Protein AF-A0A351ZXL2-F1 (afdb_monomer_lite)

Sequence (162 aa):
AICIKMLSDRRELAQPQGRAALGILIFQDIAVVPLMVIATLLGSQENVQSGEIALRLGLLIVVTVALVVVLRLFLPRLIPHLVRSSTPEVLILAALGLCFGAAWVTSVAGISMALGAFIAGMAIAGSDDGHDIGKAIAPLRDAFTSMFFLSIGLLVHITWST

Structure (mmCIF, N/CA/C/O backbone):
data_AF-A0A351ZXL2-F1
#
_entry.id   AF-A0A351ZXL2-F1
#
loop_
_atom_site.group_PDB
_atom_site.id
_atom_site.type_symbol
_atom_site.label_atom_id
_atom_site.label_alt_id
_atom_site.label_comp_id
_atom_site.label_asym_id
_atom_site.label_entity_id
_atom_site.label_seq_id
_atom_site.pdbx_PDB_ins_code
_atom_site.Cartn_x
_atom_site.Cartn_y
_atom_site.Cartn_z
_atom_site.occupancy
_atom_site.B_iso_or_equiv
_atom_site.auth_seq_id
_atom_site.auth_comp_id
_atom_site.auth_asym_id
_atom_site.auth_atom_id
_atom_site.pdbx_PDB_model_num
ATOM 1 N N . ALA A 1 1 ? 5.056 5.183 15.207 1.00 56.31 1 ALA A N 1
ATOM 2 C CA . ALA A 1 1 ? 4.068 4.831 16.258 1.00 56.31 1 ALA A CA 1
ATOM 3 C C . ALA A 1 1 ? 4.583 5.047 17.693 1.00 56.31 1 ALA A C 1
ATOM 5 O O . ALA A 1 1 ? 3.927 5.756 18.448 1.00 56.31 1 ALA A O 1
ATOM 6 N N . ILE A 1 2 ? 5.738 4.489 18.085 1.00 61.84 2 ILE A N 1
ATOM 7 C CA . ILE A 1 2 ? 6.219 4.511 19.487 1.00 61.84 2 ILE A CA 1
ATOM 8 C C . ILE A 1 2 ? 6.596 5.926 19.972 1.00 61.84 2 ILE A C 1
ATOM 10 O O . ILE A 1 2 ? 6.112 6.356 21.014 1.00 61.84 2 ILE A O 1
ATOM 14 N N . CYS A 1 3 ? 7.356 6.700 19.186 1.00 64.25 3 CYS A N 1
ATOM 15 C CA . CYS A 1 3 ? 7.740 8.072 19.559 1.00 64.25 3 CYS A CA 1
ATOM 16 C C . CYS A 1 3 ? 6.537 9.019 19.714 1.00 64.25 3 CYS A C 1
ATOM 18 O O . CYS A 1 3 ? 6.544 9.887 20.579 1.00 64.25 3 CYS A O 1
ATOM 20 N N . ILE A 1 4 ? 5.481 8.828 18.913 1.00 61.62 4 ILE A N 1
ATOM 21 C CA . ILE A 1 4 ? 4.252 9.638 18.983 1.00 61.62 4 ILE A CA 1
ATOM 22 C C . ILE A 1 4 ? 3.482 9.329 20.273 1.00 61.62 4 ILE A C 1
ATOM 24 O O . ILE A 1 4 ? 3.035 10.258 20.939 1.00 61.62 4 ILE A O 1
ATOM 28 N N . LYS A 1 5 ? 3.378 8.047 20.664 1.00 57.78 5 LYS A N 1
ATOM 29 C CA . LYS A 1 5 ? 2.813 7.650 21.967 1.00 57.78 5 LYS A CA 1
ATOM 30 C C . LYS A 1 5 ? 3.614 8.250 23.127 1.00 57.78 5 LYS A C 1
ATOM 32 O O . LYS A 1 5 ? 3.022 8.883 23.988 1.00 57.78 5 LYS A O 1
ATOM 37 N N . MET A 1 6 ? 4.946 8.171 23.089 1.00 64.69 6 MET A N 1
ATOM 38 C CA . MET A 1 6 ? 5.813 8.776 24.112 1.00 64.69 6 MET A CA 1
ATOM 39 C C . MET A 1 6 ? 5.660 10.304 24.229 1.00 64.69 6 MET A C 1
ATOM 41 O O . MET A 1 6 ? 5.592 10.824 25.341 1.00 64.69 6 MET A O 1
ATOM 45 N N . LEU A 1 7 ? 5.584 11.032 23.108 1.00 63.56 7 LEU A N 1
ATOM 46 C CA . LEU A 1 7 ? 5.334 12.482 23.114 1.00 63.56 7 LEU A CA 1
ATOM 47 C C . LEU A 1 7 ? 3.921 12.826 23.611 1.00 63.56 7 LEU A C 1
ATOM 49 O O . LEU A 1 7 ? 3.727 13.855 24.262 1.00 63.56 7 LEU A O 1
ATOM 53 N N . SER A 1 8 ? 2.937 11.976 23.301 1.00 63.47 8 SER A N 1
ATOM 54 C CA . SER A 1 8 ? 1.557 12.105 23.781 1.00 63.47 8 SER A CA 1
ATOM 55 C C . SER A 1 8 ? 1.469 11.930 25.291 1.00 63.47 8 SER A C 1
ATOM 57 O O . SER A 1 8 ? 0.868 12.764 25.966 1.00 63.47 8 SER A O 1
ATOM 59 N N . ASP A 1 9 ? 2.122 10.895 25.822 1.00 66.50 9 ASP A N 1
ATOM 60 C CA . ASP A 1 9 ? 2.152 10.584 27.253 1.00 66.50 9 ASP A CA 1
ATOM 61 C C . ASP A 1 9 ? 2.838 11.697 28.062 1.00 66.50 9 ASP A C 1
ATOM 63 O O . ASP A 1 9 ? 2.481 11.946 29.213 1.00 66.50 9 ASP A O 1
ATOM 67 N N . ARG A 1 10 ? 3.766 12.442 27.441 1.00 68.12 10 ARG A N 1
ATOM 68 C CA . ARG A 1 10 ? 4.418 13.624 28.033 1.00 68.12 10 ARG A CA 1
ATOM 69 C C . ARG A 1 10 ? 3.662 14.946 27.830 1.00 68.12 10 ARG A C 1
ATOM 71 O O . ARG A 1 10 ? 4.123 15.974 28.311 1.00 68.12 10 ARG A O 1
ATOM 78 N N . ARG A 1 11 ? 2.508 14.957 27.140 1.00 63.03 11 ARG A N 1
ATOM 79 C CA . ARG A 1 11 ? 1.777 16.176 26.698 1.00 63.03 11 ARG A CA 1
ATOM 80 C C . ARG A 1 11 ? 2.623 17.152 25.859 1.00 63.03 11 ARG A C 1
ATOM 82 O O . ARG A 1 11 ? 2.261 18.316 25.697 1.00 63.03 11 ARG A O 1
ATOM 89 N N . GLU A 1 12 ? 3.719 16.686 25.271 1.00 65.50 12 GLU A N 1
ATOM 90 C CA . GLU A 1 12 ? 4.655 17.515 24.498 1.00 65.50 12 GLU A CA 1
ATOM 91 C C . GLU A 1 12 ? 4.261 17.644 23.019 1.00 65.50 12 GLU A C 1
ATOM 93 O O . GLU A 1 12 ? 4.862 18.421 22.280 1.00 65.50 12 GLU A O 1
ATOM 98 N N . LEU A 1 13 ? 3.202 16.953 22.579 1.00 60.69 13 LEU A N 1
ATOM 99 C CA . LEU A 1 13 ? 2.692 17.020 21.201 1.00 60.69 13 LEU A CA 1
ATOM 100 C C . LEU A 1 13 ? 2.339 18.440 20.731 1.00 60.69 13 LEU A C 1
ATOM 102 O O . LEU A 1 13 ? 2.437 18.731 19.540 1.00 60.69 13 LEU A O 1
ATOM 106 N N . ALA A 1 14 ? 1.920 19.320 21.645 1.00 60.66 14 ALA A N 1
ATOM 107 C CA . ALA A 1 14 ? 1.565 20.704 21.328 1.00 60.66 14 ALA A CA 1
ATOM 108 C C . ALA A 1 14 ? 2.777 21.655 21.303 1.00 60.66 14 ALA A C 1
ATOM 110 O O . ALA A 1 14 ? 2.654 22.779 20.812 1.00 60.66 14 ALA A O 1
ATOM 111 N N . GLN A 1 15 ? 3.943 21.227 21.805 1.00 74.25 15 GLN A N 1
ATOM 112 C CA . GLN A 1 15 ? 5.151 22.047 21.776 1.00 74.25 15 GLN A CA 1
ATOM 113 C C . GLN A 1 15 ? 5.756 22.103 20.360 1.00 74.25 15 GLN A C 1
ATOM 115 O O . GLN A 1 15 ? 5.609 21.154 19.583 1.00 74.25 15 GLN A O 1
ATOM 120 N N . PRO A 1 16 ? 6.488 23.181 20.011 1.00 69.06 16 PRO A N 1
ATOM 121 C CA . PRO A 1 16 ? 7.111 23.337 18.692 1.00 69.06 16 PRO A CA 1
ATOM 122 C C . PRO A 1 16 ? 7.994 22.144 18.297 1.00 69.06 16 PRO A C 1
ATOM 124 O O . PRO A 1 16 ? 7.973 21.699 17.152 1.00 69.06 16 PRO A O 1
ATOM 127 N N . GLN A 1 17 ? 8.716 21.585 19.272 1.00 70.56 17 GLN A N 1
ATOM 128 C CA . GLN A 1 17 ? 9.610 20.439 19.099 1.00 70.56 17 GLN A CA 1
ATOM 129 C C . GLN A 1 17 ? 8.829 19.145 18.817 1.00 70.56 17 GLN A C 1
ATOM 131 O O . GLN A 1 17 ? 9.207 18.366 17.943 1.00 70.56 17 GLN A O 1
ATOM 136 N N . GLY A 1 18 ? 7.689 18.952 19.491 1.00 64.00 18 GLY A N 1
ATOM 137 C CA . GLY A 1 18 ? 6.819 17.797 19.286 1.00 64.00 18 GLY A CA 1
ATOM 138 C C . GLY A 1 18 ? 6.117 17.803 17.930 1.00 64.00 18 GLY A C 1
ATOM 139 O O . GLY A 1 18 ? 6.021 16.763 17.280 1.00 64.00 18 GLY A O 1
ATOM 140 N N . ARG A 1 19 ? 5.708 18.985 17.449 1.00 67.69 19 ARG A N 1
ATOM 141 C CA . ARG A 1 19 ? 5.147 19.161 16.098 1.00 67.69 19 ARG A CA 1
ATOM 142 C C . ARG A 1 19 ? 6.185 18.917 15.002 1.00 67.69 19 ARG A C 1
ATOM 144 O O . ARG A 1 19 ? 5.860 18.270 14.009 1.00 67.69 19 ARG A O 1
ATOM 151 N N . ALA A 1 20 ? 7.422 19.380 15.193 1.00 73.06 20 ALA A N 1
ATOM 152 C CA . ALA A 1 20 ? 8.521 19.106 14.267 1.00 73.06 20 ALA A CA 1
ATOM 153 C C . ALA A 1 20 ? 8.847 17.603 14.205 1.00 73.06 20 ALA A C 1
ATOM 155 O O . ALA A 1 20 ? 8.932 17.041 13.116 1.00 73.06 20 ALA A O 1
ATOM 156 N N . ALA A 1 21 ? 8.941 16.931 15.357 1.00 73.69 21 ALA A N 1
ATOM 157 C CA . ALA A 1 21 ? 9.172 15.489 15.424 1.00 73.69 21 ALA A CA 1
ATOM 158 C C . ALA A 1 21 ? 8.042 14.685 14.758 1.00 73.69 21 ALA A C 1
ATOM 160 O O . ALA A 1 21 ? 8.318 13.766 13.991 1.00 73.69 21 ALA A O 1
ATOM 161 N N . LEU A 1 22 ? 6.777 15.055 14.990 1.00 70.19 22 LEU A N 1
ATOM 162 C CA . LEU A 1 22 ? 5.623 14.467 14.300 1.00 70.19 22 LEU A CA 1
ATOM 163 C C . LEU A 1 22 ? 5.719 14.627 12.780 1.00 70.19 22 LEU A C 1
ATOM 165 O O . LEU A 1 22 ? 5.522 13.656 12.054 1.00 70.19 22 LEU A O 1
ATOM 169 N N . GLY A 1 23 ? 6.051 15.832 12.308 1.00 67.94 23 GLY A N 1
ATOM 170 C CA . GLY A 1 23 ? 6.235 16.111 10.885 1.00 67.94 23 GLY A CA 1
ATOM 171 C C . GLY A 1 23 ? 7.330 15.247 10.260 1.00 67.94 23 GLY A C 1
ATOM 172 O O . GLY A 1 23 ? 7.109 14.654 9.210 1.00 67.94 23 GLY A O 1
ATOM 173 N N . ILE A 1 24 ? 8.473 15.103 10.939 1.00 78.81 24 ILE A N 1
ATOM 174 C CA . ILE A 1 24 ? 9.588 14.256 10.490 1.00 78.81 24 ILE A CA 1
ATOM 175 C C . ILE A 1 24 ? 9.186 12.776 10.467 1.00 78.81 24 ILE A C 1
ATOM 177 O O . ILE A 1 24 ? 9.450 12.091 9.484 1.00 78.81 24 ILE A O 1
ATOM 181 N N . LEU A 1 25 ? 8.521 12.283 11.516 1.00 76.50 25 LEU A N 1
ATOM 182 C CA . LEU A 1 25 ? 8.095 10.883 11.625 1.00 76.50 25 LEU A CA 1
ATOM 183 C C . LEU A 1 25 ? 7.081 10.502 10.537 1.00 76.50 25 LEU A C 1
ATOM 185 O O . LEU A 1 25 ? 7.181 9.422 9.964 1.00 76.50 25 LEU A O 1
ATOM 189 N N . ILE A 1 26 ? 6.128 11.388 10.235 1.00 74.94 26 ILE A N 1
ATOM 190 C CA . ILE A 1 26 ? 5.159 11.189 9.148 1.00 74.94 26 ILE A CA 1
ATOM 191 C C . ILE A 1 26 ? 5.860 11.272 7.789 1.00 74.94 26 ILE A C 1
ATOM 193 O O . ILE A 1 26 ? 5.624 10.434 6.921 1.00 74.94 26 ILE A O 1
ATOM 197 N N . PHE A 1 27 ? 6.748 12.253 7.606 1.00 73.00 27 PHE A N 1
ATOM 198 C CA . PHE A 1 27 ? 7.514 12.400 6.371 1.00 73.00 27 PHE A CA 1
ATOM 199 C C . PHE A 1 27 ? 8.372 11.166 6.091 1.00 73.00 27 PHE A C 1
ATOM 201 O O . PHE A 1 27 ? 8.412 10.707 4.958 1.00 73.00 27 PHE A O 1
ATOM 208 N N . GLN A 1 28 ? 9.009 10.596 7.114 1.00 77.12 28 GLN A N 1
ATOM 209 C CA . GLN A 1 28 ? 9.823 9.391 6.988 1.00 77.12 28 GLN A CA 1
ATOM 210 C C . GLN A 1 28 ? 8.994 8.178 6.552 1.00 77.12 28 GLN A C 1
ATOM 212 O O . GLN A 1 28 ? 9.419 7.449 5.659 1.00 77.12 28 GLN A O 1
ATOM 217 N N . ASP A 1 29 ? 7.817 7.982 7.149 1.00 76.12 29 ASP A N 1
ATOM 218 C CA . ASP A 1 29 ? 6.923 6.866 6.817 1.00 76.12 29 ASP A CA 1
ATOM 219 C C . ASP A 1 29 ? 6.446 6.953 5.355 1.00 76.12 29 ASP A C 1
ATOM 221 O O . ASP A 1 29 ? 6.456 5.969 4.617 1.00 76.12 29 ASP A O 1
ATOM 225 N N . ILE A 1 30 ? 6.142 8.169 4.888 1.00 69.69 30 ILE A N 1
ATOM 226 C CA . ILE A 1 30 ? 5.777 8.433 3.490 1.00 69.69 30 ILE A CA 1
ATOM 227 C C . ILE A 1 30 ? 6.992 8.305 2.555 1.00 69.69 30 ILE A C 1
ATOM 229 O O . ILE A 1 30 ? 6.862 7.774 1.453 1.00 69.69 30 ILE A O 1
ATOM 233 N N . ALA A 1 31 ? 8.175 8.766 2.972 1.00 74.19 31 ALA A N 1
ATOM 234 C CA . ALA A 1 31 ? 9.395 8.788 2.160 1.00 74.19 31 ALA A CA 1
ATOM 235 C C . ALA A 1 31 ? 10.019 7.400 1.946 1.00 74.19 31 ALA A C 1
ATOM 237 O O . ALA A 1 31 ? 10.723 7.196 0.956 1.00 74.19 31 ALA A O 1
ATOM 238 N N . VAL A 1 32 ? 9.742 6.431 2.823 1.00 77.12 32 VAL A N 1
ATOM 239 C CA . VAL A 1 32 ? 10.200 5.038 2.671 1.00 77.12 32 VAL A CA 1
ATOM 240 C C . VAL A 1 32 ? 9.729 4.425 1.354 1.00 77.12 32 VAL A C 1
ATOM 242 O O . VAL A 1 32 ? 10.474 3.675 0.726 1.00 77.12 32 VAL A O 1
ATOM 245 N N . VAL A 1 33 ? 8.525 4.764 0.897 1.00 63.72 33 VAL A N 1
ATOM 246 C CA . VAL A 1 33 ? 7.966 4.192 -0.330 1.00 63.72 33 VAL A CA 1
ATOM 247 C C . VAL A 1 33 ? 8.724 4.621 -1.594 1.00 63.72 33 VAL A C 1
ATOM 249 O O . VAL A 1 33 ? 9.215 3.736 -2.299 1.00 63.72 33 VAL A O 1
ATOM 252 N N . PRO A 1 34 ? 8.880 5.924 -1.913 1.00 64.06 34 PRO A N 1
ATOM 253 C CA . PRO A 1 34 ? 9.691 6.348 -3.052 1.00 64.06 34 PRO A CA 1
ATOM 254 C C . PRO A 1 34 ? 11.151 5.904 -2.912 1.00 64.06 34 PRO A C 1
ATOM 256 O O . PRO A 1 34 ? 11.765 5.541 -3.914 1.00 64.06 34 PRO A O 1
ATOM 259 N N . LEU A 1 35 ? 11.693 5.846 -1.689 1.00 76.50 35 LEU A N 1
ATOM 260 C CA . LEU A 1 35 ? 13.035 5.314 -1.449 1.00 76.50 35 LEU A CA 1
ATOM 261 C C . LEU A 1 35 ? 13.139 3.829 -1.830 1.00 76.50 35 LEU A C 1
ATOM 263 O O . LEU A 1 35 ? 14.117 3.441 -2.461 1.00 76.50 35 LEU A O 1
ATOM 267 N N . MET A 1 36 ? 12.131 3.009 -1.514 1.00 69.50 36 MET A N 1
ATOM 268 C CA . MET A 1 36 ? 12.071 1.612 -1.954 1.00 69.50 36 MET A CA 1
ATOM 269 C C . MET A 1 36 ? 12.000 1.492 -3.476 1.00 69.50 36 MET A C 1
ATOM 271 O O . MET A 1 36 ? 12.682 0.638 -4.039 1.00 69.50 36 MET A O 1
ATOM 275 N N . VAL A 1 37 ? 11.238 2.356 -4.155 1.00 65.75 37 VAL A N 1
ATOM 276 C CA . VAL A 1 37 ? 11.202 2.377 -5.627 1.00 65.75 37 VAL A CA 1
ATOM 277 C C . VAL A 1 37 ? 12.600 2.653 -6.179 1.00 65.75 37 VAL A C 1
ATOM 279 O O . VAL A 1 37 ? 13.116 1.868 -6.972 1.00 65.75 37 VAL A O 1
ATOM 282 N N . ILE A 1 38 ? 13.258 3.707 -5.696 1.00 69.31 38 ILE A N 1
ATOM 283 C CA . ILE A 1 38 ? 14.617 4.072 -6.115 1.00 69.31 38 ILE A CA 1
ATOM 284 C C . ILE A 1 38 ? 15.609 2.941 -5.809 1.00 69.31 38 ILE A C 1
ATOM 286 O O . ILE A 1 38 ? 16.412 2.588 -6.666 1.00 69.31 38 ILE A O 1
ATOM 290 N N . ALA A 1 39 ? 15.530 2.322 -4.630 1.00 73.00 39 ALA A N 1
ATOM 291 C CA . ALA A 1 39 ? 16.394 1.209 -4.252 1.00 73.00 39 ALA A CA 1
ATOM 292 C C . ALA A 1 39 ? 16.213 -0.006 -5.175 1.00 73.00 39 ALA A C 1
ATOM 294 O O . ALA A 1 39 ? 17.198 -0.622 -5.568 1.00 73.00 39 ALA A O 1
ATOM 295 N N . THR A 1 40 ? 14.979 -0.328 -5.575 1.00 64.50 40 THR A N 1
ATOM 296 C CA . THR A 1 40 ? 14.717 -1.429 -6.519 1.00 64.50 40 THR A CA 1
ATOM 297 C C . THR A 1 40 ? 15.232 -1.127 -7.926 1.00 64.50 40 THR A C 1
ATOM 299 O O . THR A 1 40 ? 15.765 -2.018 -8.580 1.00 64.50 40 THR A O 1
ATOM 302 N N . LEU A 1 41 ? 15.154 0.135 -8.358 1.00 63.72 41 LEU A N 1
ATOM 303 C CA . LEU A 1 41 ? 15.703 0.602 -9.635 1.00 63.72 41 LEU A CA 1
ATOM 304 C C . LEU A 1 41 ? 17.238 0.604 -9.649 1.00 63.72 41 LEU A C 1
ATOM 306 O O . LEU A 1 41 ? 17.852 0.302 -10.666 1.00 63.72 41 LEU A O 1
ATOM 310 N N . LEU A 1 42 ? 17.865 0.954 -8.524 1.00 67.44 42 LEU A N 1
ATOM 311 C CA . LEU A 1 42 ? 19.321 0.937 -8.374 1.00 67.44 42 LEU A CA 1
ATOM 312 C C . LEU A 1 42 ? 19.861 -0.484 -8.185 1.00 67.44 42 LEU A C 1
ATOM 314 O O . LEU A 1 42 ? 20.973 -0.769 -8.615 1.00 67.44 42 LEU A O 1
ATOM 318 N N . GLY A 1 43 ? 19.088 -1.364 -7.545 1.00 65.25 43 GLY A N 1
ATOM 319 C CA . GLY A 1 43 ? 19.454 -2.751 -7.266 1.00 65.25 43 GLY A CA 1
ATOM 320 C C . GLY A 1 43 ? 19.388 -3.678 -8.481 1.00 65.25 43 GLY A C 1
ATOM 321 O O . GLY A 1 43 ? 19.988 -4.748 -8.447 1.00 65.25 43 GLY A O 1
ATOM 322 N N . SER A 1 44 ? 18.737 -3.277 -9.578 1.00 60.19 44 SER A N 1
ATOM 323 C CA . SER A 1 44 ? 18.709 -4.037 -10.837 1.00 60.19 44 SER A CA 1
ATOM 324 C C . SER A 1 44 ? 20.015 -3.918 -11.645 1.00 60.19 44 SER A C 1
ATOM 326 O O . SER A 1 44 ? 19.981 -3.801 -12.870 1.00 60.19 44 SER A O 1
ATOM 328 N N . GLN A 1 45 ? 21.167 -3.930 -10.965 1.00 53.59 45 GLN A N 1
ATOM 329 C CA . GLN A 1 45 ? 22.511 -3.947 -11.553 1.00 53.59 45 GLN A CA 1
ATOM 330 C C . GLN A 1 45 ? 22.899 -5.365 -11.989 1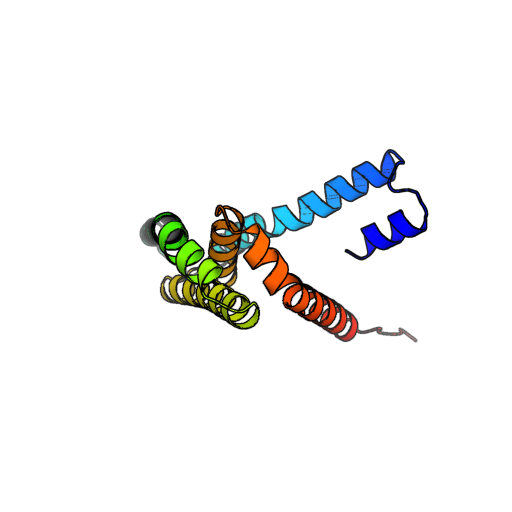.00 53.59 45 GLN A C 1
ATOM 332 O O . GLN A 1 45 ? 23.886 -5.932 -11.525 1.00 53.59 45 GLN A O 1
ATOM 337 N N . GLU A 1 46 ? 22.129 -5.955 -12.898 1.00 55.72 46 GLU A N 1
ATOM 338 C CA . GLU A 1 46 ? 22.727 -6.957 -13.776 1.00 55.72 46 GLU A CA 1
ATOM 339 C C . GLU A 1 46 ? 23.457 -6.232 -14.911 1.00 55.72 46 GLU A C 1
ATOM 341 O O . GLU A 1 46 ? 23.067 -5.135 -15.310 1.00 55.72 46 GLU A O 1
ATOM 346 N N . ASN A 1 47 ? 24.546 -6.833 -15.393 1.00 54.47 47 ASN A N 1
ATOM 347 C CA . ASN A 1 47 ? 25.472 -6.319 -16.405 1.00 54.47 47 ASN A CA 1
ATOM 348 C C . ASN A 1 47 ? 24.791 -6.168 -17.782 1.00 54.47 47 ASN A C 1
ATOM 350 O O . ASN A 1 47 ? 24.991 -6.968 -18.693 1.00 54.47 47 ASN A O 1
ATOM 354 N N . VAL A 1 48 ? 23.915 -5.176 -17.886 1.00 54.41 48 VAL A N 1
ATOM 355 C CA . VAL A 1 48 ? 22.932 -5.007 -18.953 1.00 54.41 48 VAL A CA 1
ATOM 356 C C . VAL A 1 48 ? 23.376 -3.842 -19.836 1.00 54.41 48 VAL A C 1
ATOM 358 O O . VAL A 1 48 ? 23.663 -2.745 -19.351 1.00 54.41 48 VAL A O 1
ATOM 361 N N . GLN A 1 49 ? 23.465 -4.081 -21.147 1.00 64.56 49 GLN A N 1
ATOM 362 C CA . GLN A 1 49 ? 23.819 -3.053 -22.132 1.00 64.56 49 GLN A CA 1
ATOM 363 C C . GLN A 1 49 ? 22.867 -1.854 -21.994 1.00 64.56 49 GLN A C 1
ATOM 365 O O . GLN A 1 49 ? 21.669 -2.023 -21.779 1.00 64.56 49 GLN A O 1
ATOM 370 N N . SER A 1 50 ? 23.374 -0.628 -22.140 1.00 63.53 50 SER A N 1
ATOM 371 C CA . SER A 1 50 ? 22.619 0.617 -21.898 1.00 63.53 50 SER A CA 1
ATOM 372 C C . SER A 1 50 ? 21.258 0.699 -22.617 1.00 63.53 50 SER A C 1
ATOM 374 O O . SER A 1 50 ? 20.329 1.317 -22.096 1.00 63.53 50 SER A O 1
ATOM 376 N N . GLY A 1 51 ? 21.104 0.031 -23.767 1.00 66.25 51 GLY A N 1
ATOM 377 C CA . GLY A 1 51 ? 19.830 -0.087 -24.490 1.00 66.25 51 GLY A CA 1
ATOM 378 C C . GLY A 1 51 ? 18.776 -0.971 -23.804 1.00 66.25 51 GLY A C 1
ATOM 379 O O . GLY A 1 51 ? 17.589 -0.656 -23.843 1.00 66.25 51 GLY A O 1
ATOM 380 N N . GLU A 1 52 ? 19.184 -2.037 -23.118 1.00 69.00 52 GLU A N 1
ATOM 381 C CA . GLU A 1 52 ? 18.280 -2.922 -22.371 1.00 69.00 52 GLU A CA 1
ATOM 382 C C . GLU A 1 52 ? 17.809 -2.281 -21.055 1.00 69.00 52 GLU A C 1
ATOM 384 O O . GLU A 1 52 ? 16.680 -2.518 -20.627 1.00 69.00 52 GLU A O 1
ATOM 389 N N . ILE A 1 53 ? 18.621 -1.408 -20.444 1.00 69.69 53 ILE A N 1
ATOM 390 C CA . ILE A 1 53 ? 18.234 -0.652 -19.240 1.00 69.69 53 ILE A CA 1
ATOM 391 C C . ILE A 1 53 ? 17.064 0.290 -19.551 1.00 69.69 53 ILE A C 1
ATOM 393 O O . ILE A 1 53 ? 16.078 0.316 -18.813 1.00 69.69 53 ILE A O 1
ATOM 397 N N . ALA A 1 54 ? 17.135 1.033 -20.661 1.00 76.38 54 ALA A N 1
ATOM 398 C CA . ALA A 1 54 ? 16.065 1.942 -21.077 1.00 76.38 54 ALA A CA 1
ATOM 399 C C . ALA A 1 54 ? 14.752 1.194 -21.366 1.00 76.38 54 ALA A C 1
ATOM 401 O O . ALA A 1 54 ? 13.671 1.662 -21.005 1.00 76.38 54 ALA A O 1
ATOM 402 N N . LEU A 1 55 ? 14.849 0.005 -21.966 1.00 79.12 55 LEU A N 1
ATOM 403 C CA . LEU A 1 55 ? 13.695 -0.832 -22.281 1.00 79.12 55 LEU A CA 1
ATOM 404 C C . LEU A 1 55 ? 13.067 -1.432 -21.013 1.00 79.12 55 LEU A C 1
ATOM 406 O O . LEU A 1 55 ? 11.846 -1.389 -20.860 1.00 79.12 55 LEU A O 1
ATOM 410 N N . ARG A 1 56 ? 13.886 -1.907 -20.063 1.00 74.69 56 ARG A N 1
ATOM 411 C CA . ARG A 1 56 ? 13.417 -2.387 -18.750 1.00 74.69 56 ARG A CA 1
ATOM 412 C C . ARG A 1 56 ? 12.755 -1.274 -17.938 1.00 74.69 56 ARG A C 1
ATOM 414 O O . ARG A 1 56 ? 11.668 -1.484 -17.409 1.00 74.69 56 ARG A O 1
ATOM 421 N N . LEU A 1 57 ? 13.355 -0.082 -17.885 1.00 75.62 57 LEU A N 1
ATOM 422 C CA . LEU A 1 57 ? 12.765 1.089 -17.224 1.00 75.62 57 LEU A CA 1
ATOM 423 C C . LEU A 1 57 ? 11.433 1.495 -17.865 1.00 75.62 57 LEU A C 1
ATOM 425 O O . LEU A 1 57 ? 10.458 1.737 -17.155 1.00 75.62 57 LEU A O 1
ATOM 429 N N . GLY A 1 58 ? 11.373 1.528 -19.199 1.00 82.06 58 GLY A N 1
ATOM 430 C CA . GLY A 1 58 ? 10.144 1.814 -19.935 1.00 82.06 58 GLY A CA 1
ATOM 431 C C . GLY A 1 58 ? 9.039 0.808 -19.617 1.00 82.06 58 GLY A C 1
ATOM 432 O O . GLY A 1 58 ? 7.917 1.205 -19.308 1.00 82.06 58 GLY A O 1
ATOM 433 N N . LEU A 1 59 ? 9.364 -0.487 -19.608 1.00 81.88 59 LEU A N 1
ATOM 434 C CA . LEU A 1 59 ? 8.422 -1.549 -19.255 1.00 81.88 59 LEU A CA 1
ATOM 435 C C . LEU A 1 59 ? 7.925 -1.413 -17.810 1.00 81.88 59 LEU A C 1
ATOM 437 O O . LEU A 1 59 ? 6.726 -1.529 -17.562 1.00 81.88 59 LEU A O 1
ATOM 441 N N . LEU A 1 60 ? 8.815 -1.090 -16.872 1.00 79.00 60 LEU A N 1
ATOM 442 C CA . LEU A 1 60 ? 8.471 -0.904 -15.463 1.00 79.00 60 LEU A CA 1
ATOM 443 C C . LEU A 1 60 ? 7.486 0.259 -15.263 1.00 79.00 60 LEU A C 1
ATOM 445 O O . LEU A 1 60 ? 6.490 0.120 -14.548 1.00 79.00 60 LEU A O 1
ATOM 449 N N . ILE A 1 61 ? 7.717 1.385 -15.945 1.00 81.75 61 ILE A N 1
ATOM 450 C CA . ILE A 1 61 ? 6.812 2.542 -15.936 1.00 81.75 61 ILE A CA 1
ATOM 451 C C . ILE A 1 61 ? 5.465 2.169 -16.559 1.00 81.75 61 ILE A C 1
ATOM 453 O O . ILE A 1 61 ? 4.424 2.429 -15.957 1.00 81.75 61 ILE A O 1
ATOM 457 N N . VAL A 1 62 ? 5.469 1.533 -17.733 1.00 87.25 62 VAL A N 1
ATOM 458 C CA . VAL A 1 62 ? 4.241 1.149 -18.446 1.00 87.25 62 VAL A CA 1
ATOM 459 C C . VAL A 1 62 ? 3.390 0.205 -17.605 1.00 87.25 62 VAL A C 1
ATOM 461 O O . VAL A 1 62 ? 2.195 0.448 -17.457 1.00 87.25 62 VAL A O 1
ATOM 464 N N . VAL A 1 63 ? 3.986 -0.828 -17.006 1.00 84.62 63 VAL A N 1
ATOM 465 C CA . VAL A 1 63 ? 3.260 -1.772 -16.145 1.00 84.62 63 VAL A CA 1
ATOM 466 C C . VAL A 1 63 ? 2.715 -1.074 -14.902 1.00 84.62 63 VAL A C 1
ATOM 468 O O . VAL A 1 63 ? 1.565 -1.302 -14.534 1.00 84.62 63 VAL A O 1
ATOM 471 N N . THR A 1 64 ? 3.495 -0.191 -14.276 1.00 82.56 64 THR A N 1
ATOM 472 C CA . THR A 1 64 ? 3.044 0.562 -13.097 1.00 82.56 64 THR A CA 1
ATOM 473 C C . THR A 1 64 ? 1.847 1.452 -13.437 1.00 82.56 64 THR A C 1
ATOM 475 O O . THR A 1 64 ? 0.833 1.429 -12.740 1.00 82.56 64 THR A O 1
ATOM 478 N N . VAL A 1 65 ? 1.922 2.201 -14.541 1.00 86.88 65 VAL A N 1
ATOM 479 C CA . VAL A 1 65 ? 0.825 3.060 -15.010 1.00 86.88 65 VAL A CA 1
ATOM 480 C C . VAL A 1 65 ? -0.393 2.221 -15.392 1.00 86.88 65 VAL A C 1
ATOM 482 O O . VAL A 1 65 ? -1.508 2.554 -14.993 1.00 86.88 65 VAL A O 1
ATOM 485 N N . ALA A 1 66 ? -0.197 1.112 -16.107 1.00 88.88 66 ALA A N 1
ATOM 486 C CA . ALA A 1 66 ? -1.272 0.197 -16.472 1.00 88.88 66 ALA A CA 1
ATOM 487 C C . ALA A 1 66 ? -1.976 -0.364 -15.230 1.00 88.88 66 ALA A C 1
ATOM 489 O O . ALA A 1 66 ? -3.203 -0.346 -15.170 1.00 88.88 66 ALA A O 1
ATOM 490 N N . LEU A 1 67 ? -1.223 -0.782 -14.209 1.00 88.38 67 LEU A N 1
ATOM 491 C CA . LEU A 1 67 ? -1.773 -1.265 -12.944 1.00 88.38 67 LEU A CA 1
ATOM 492 C C . LEU A 1 67 ? -2.617 -0.189 -12.249 1.00 88.38 67 LEU A C 1
ATOM 494 O O . LEU A 1 67 ? -3.744 -0.468 -11.841 1.00 88.38 67 LEU A O 1
ATOM 498 N N . VAL A 1 68 ? -2.110 1.045 -12.156 1.00 87.56 68 VAL A N 1
ATOM 499 C CA . VAL A 1 68 ? -2.848 2.179 -11.574 1.00 87.56 68 VAL A CA 1
ATOM 500 C C . VAL A 1 68 ? -4.148 2.435 -12.337 1.00 87.56 68 VAL A C 1
ATOM 502 O O . VAL A 1 68 ? -5.198 2.617 -11.723 1.00 87.56 68 VAL A O 1
ATOM 505 N N . VAL A 1 69 ? -4.101 2.427 -13.670 1.00 89.44 69 VAL A N 1
ATOM 506 C CA . VAL A 1 69 ? -5.274 2.653 -14.525 1.00 89.44 69 VAL A CA 1
ATOM 507 C C . VAL A 1 69 ? -6.304 1.537 -14.350 1.00 89.44 69 VAL A C 1
ATOM 509 O O . VAL A 1 69 ? -7.482 1.828 -14.146 1.00 89.44 69 VAL A O 1
ATOM 512 N N . VAL A 1 70 ? -5.871 0.273 -14.368 1.00 90.31 70 VAL A N 1
ATOM 513 C CA . VAL A 1 70 ? -6.743 -0.892 -14.163 1.00 90.31 70 VAL A CA 1
ATOM 514 C C . VAL A 1 70 ? -7.414 -0.824 -12.798 1.00 90.31 70 VAL A C 1
ATOM 516 O O . VAL A 1 70 ? -8.636 -0.921 -12.723 1.00 90.31 70 VAL A O 1
ATOM 519 N N . LEU A 1 71 ? -6.648 -0.589 -11.730 1.00 88.56 71 LEU A N 1
ATOM 520 C CA . LEU A 1 71 ? -7.194 -0.443 -10.383 1.00 88.56 71 LEU A CA 1
ATOM 521 C C . LEU A 1 71 ? -8.206 0.705 -10.330 1.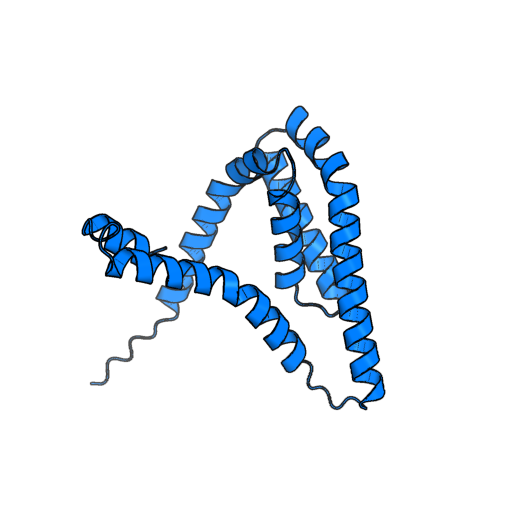00 88.56 71 LEU A C 1
ATOM 523 O O . LEU A 1 71 ? -9.326 0.504 -9.869 1.00 88.56 71 LEU A O 1
ATOM 527 N N . ARG A 1 72 ? -7.874 1.875 -10.883 1.00 87.56 72 ARG A N 1
ATOM 528 C CA . ARG A 1 72 ? -8.765 3.044 -10.899 1.00 87.56 72 ARG A CA 1
ATOM 529 C C . ARG A 1 72 ? -10.062 2.814 -11.679 1.00 87.56 72 ARG A C 1
ATOM 531 O O . ARG A 1 72 ? -11.072 3.420 -11.346 1.00 87.56 72 ARG A O 1
ATOM 538 N N . LEU A 1 73 ? -10.056 1.963 -12.704 1.00 86.75 73 LEU A N 1
ATOM 539 C CA . LEU A 1 73 ? -11.250 1.605 -13.480 1.00 86.75 73 LEU A CA 1
ATOM 540 C C . LEU A 1 73 ? -12.073 0.489 -12.821 1.00 86.75 73 LEU A C 1
ATOM 542 O O . LEU A 1 73 ? -13.302 0.485 -12.922 1.00 86.75 73 LEU A O 1
ATOM 546 N N . PHE A 1 74 ? -11.401 -0.462 -12.171 1.00 87.00 74 PHE A N 1
ATOM 547 C CA . PHE A 1 74 ? -12.008 -1.667 -11.611 1.00 87.00 74 PHE A CA 1
ATOM 548 C C . PHE A 1 74 ? -12.578 -1.441 -10.204 1.00 87.00 74 PHE A C 1
ATOM 550 O O . PHE A 1 74 ? -13.719 -1.816 -9.934 1.00 87.00 74 PHE A O 1
ATOM 557 N N . LEU A 1 75 ? -11.826 -0.765 -9.328 1.00 85.12 75 LEU A N 1
ATOM 558 C CA . LEU A 1 75 ? -12.208 -0.469 -7.942 1.00 85.12 75 LEU A CA 1
ATOM 559 C C . LEU A 1 75 ? -13.559 0.250 -7.801 1.00 85.12 75 LEU A C 1
ATOM 561 O O . LEU A 1 75 ? -14.378 -0.255 -7.039 1.00 85.12 75 LEU A O 1
ATOM 565 N N . PRO A 1 76 ? -13.875 1.340 -8.532 1.00 82.44 76 PRO A N 1
ATOM 566 C CA . PRO A 1 76 ? -15.160 2.030 -8.375 1.00 82.44 76 PRO A CA 1
ATOM 567 C C . PRO A 1 76 ? -16.364 1.191 -8.819 1.00 82.44 76 PRO A C 1
ATOM 569 O O . PRO A 1 76 ? -17.496 1.524 -8.488 1.00 82.44 76 PRO A O 1
ATOM 572 N N . ARG A 1 77 ? -16.155 0.096 -9.563 1.00 82.81 77 ARG A N 1
ATOM 573 C CA . ARG A 1 77 ? -17.224 -0.867 -9.864 1.00 82.81 77 ARG A CA 1
ATOM 574 C C . ARG A 1 77 ? -17.290 -1.994 -8.846 1.00 82.81 77 ARG A C 1
ATOM 576 O O . ARG A 1 77 ? -18.387 -2.391 -8.467 1.00 82.81 77 ARG A O 1
ATOM 583 N N . LEU A 1 78 ? -16.143 -2.504 -8.413 1.00 83.56 78 LEU A N 1
ATOM 584 C CA . LEU A 1 78 ? -16.059 -3.646 -7.509 1.00 83.56 78 LEU A CA 1
ATOM 585 C C . LEU A 1 78 ? -16.426 -3.274 -6.064 1.00 83.56 78 LEU A C 1
ATOM 587 O O . LEU A 1 78 ? -17.205 -3.978 -5.426 1.00 83.56 78 LEU A O 1
ATOM 591 N N . ILE A 1 79 ? -15.881 -2.168 -5.554 1.00 80.94 79 ILE A N 1
ATOM 592 C CA . ILE A 1 79 ? -15.990 -1.773 -4.145 1.00 80.94 79 ILE A CA 1
ATOM 593 C C . ILE A 1 79 ? -17.443 -1.527 -3.712 1.00 80.94 79 ILE A C 1
ATOM 595 O O . ILE A 1 79 ? -17.848 -2.138 -2.723 1.00 80.94 79 ILE A O 1
ATOM 599 N N . PRO A 1 80 ? -18.276 -0.775 -4.457 1.00 81.00 80 PRO A N 1
ATOM 600 C CA . PRO A 1 80 ? -19.665 -0.562 -4.051 1.00 81.00 80 PRO A CA 1
ATOM 601 C C . PRO A 1 80 ? -20.488 -1.856 -4.003 1.00 81.00 80 PRO A C 1
ATOM 603 O O . PRO A 1 80 ? -21.386 -1.990 -3.176 1.00 81.00 80 PRO A O 1
ATOM 606 N N . HIS A 1 81 ? -20.183 -2.839 -4.862 1.00 80.88 81 HIS A N 1
ATOM 607 C CA . HIS A 1 81 ? -20.836 -4.154 -4.815 1.00 80.88 81 HIS A CA 1
ATOM 608 C C . HIS A 1 81 ? -20.414 -4.949 -3.577 1.00 80.88 81 HIS A C 1
ATOM 610 O O . HIS A 1 81 ? -21.246 -5.602 -2.951 1.00 80.88 81 HIS A O 1
ATOM 616 N N . LEU A 1 82 ? -19.135 -4.868 -3.204 1.00 79.31 82 LEU A N 1
ATOM 617 C CA . LEU A 1 82 ? -18.618 -5.510 -2.001 1.00 79.31 82 LEU A CA 1
ATOM 618 C C . LEU A 1 82 ? -19.242 -4.882 -0.750 1.00 79.31 82 LEU A C 1
ATOM 620 O O . LEU A 1 82 ? -19.817 -5.595 0.063 1.00 79.31 82 LEU A O 1
ATOM 624 N N . VAL A 1 83 ? -19.217 -3.558 -0.616 1.00 79.88 83 VAL A N 1
ATOM 625 C CA . VAL A 1 83 ? -19.684 -2.860 0.595 1.00 79.88 83 VAL A CA 1
ATOM 626 C C . VAL A 1 83 ? -21.183 -3.038 0.828 1.00 79.88 83 VAL A C 1
ATOM 628 O O . VAL A 1 83 ? -21.624 -3.201 1.962 1.00 79.88 83 VAL A O 1
ATOM 631 N N . ARG A 1 84 ? -21.984 -3.078 -0.239 1.00 76.94 84 ARG A N 1
ATOM 632 C CA . ARG A 1 84 ? -23.448 -3.128 -0.133 1.00 76.94 84 ARG A CA 1
ATOM 633 C C . ARG A 1 84 ? -24.012 -4.513 0.202 1.00 76.94 84 ARG A C 1
ATOM 635 O O . ARG A 1 84 ? -25.184 -4.614 0.557 1.00 76.94 84 ARG A O 1
ATOM 642 N N . SER A 1 85 ? -23.218 -5.575 0.071 1.00 66.75 85 SER A N 1
ATOM 643 C CA . SER A 1 85 ? -23.688 -6.961 0.241 1.00 66.75 85 SER A CA 1
ATOM 644 C C . SER A 1 85 ? -22.795 -7.840 1.116 1.00 66.75 85 SER A C 1
ATOM 646 O O . SER A 1 85 ? -23.112 -9.015 1.289 1.00 66.75 85 SER A O 1
ATOM 648 N N . SER A 1 86 ? -21.708 -7.306 1.679 1.00 75.06 86 SER A N 1
ATOM 649 C CA . SER A 1 86 ? -20.689 -8.126 2.343 1.00 75.06 86 SER A CA 1
ATOM 650 C C . SER A 1 86 ? -20.516 -7.811 3.825 1.00 75.06 86 SER A C 1
ATOM 652 O O . SER A 1 86 ? -20.695 -6.682 4.273 1.00 75.06 86 SER A O 1
ATOM 654 N N . THR A 1 87 ? -20.117 -8.829 4.586 1.00 84.44 87 THR A N 1
ATOM 655 C CA . THR A 1 87 ? -19.707 -8.702 5.988 1.00 84.44 87 THR A CA 1
ATOM 656 C C . THR A 1 87 ? -18.276 -8.140 6.086 1.00 84.44 87 THR A C 1
ATOM 658 O O . THR A 1 87 ? -17.523 -8.199 5.103 1.00 84.44 87 THR A O 1
ATOM 661 N N . PRO A 1 88 ? -17.851 -7.594 7.244 1.00 82.94 88 PRO A N 1
ATOM 662 C CA . PRO A 1 88 ? -16.493 -7.073 7.421 1.00 82.94 88 PRO A CA 1
ATOM 663 C C . PRO A 1 88 ? -15.390 -8.093 7.095 1.00 82.94 88 PRO A C 1
ATOM 665 O O . PRO A 1 88 ? -14.345 -7.709 6.576 1.00 82.94 88 PRO A O 1
ATOM 668 N N . GLU A 1 89 ? -15.620 -9.389 7.312 1.00 87.25 89 GLU A N 1
ATOM 669 C CA . GLU A 1 89 ? -14.670 -10.458 6.977 1.00 87.25 89 GLU A CA 1
ATOM 670 C C . GLU A 1 89 ? -14.428 -10.554 5.467 1.00 87.25 89 GLU A C 1
ATOM 672 O O . GLU A 1 89 ? -13.290 -10.684 5.016 1.00 87.25 89 GLU A O 1
ATOM 677 N N . VAL A 1 90 ? -15.489 -10.439 4.668 1.00 87.94 90 VAL A N 1
ATOM 678 C CA . VAL A 1 90 ? -15.397 -10.469 3.204 1.00 87.94 90 VAL A CA 1
ATOM 679 C C . VAL A 1 90 ? -14.702 -9.212 2.682 1.00 87.94 90 VAL A C 1
ATOM 681 O O . VAL A 1 90 ? -13.910 -9.307 1.747 1.00 87.94 90 VAL A O 1
ATOM 684 N N . LEU A 1 91 ? -14.920 -8.049 3.309 1.00 88.12 91 LEU A N 1
ATOM 685 C CA . LEU A 1 91 ? -14.193 -6.819 2.968 1.00 88.12 91 LEU A CA 1
ATOM 686 C C . LEU A 1 91 ? -12.691 -6.946 3.244 1.00 88.12 91 LEU A C 1
ATOM 688 O O . LEU A 1 91 ? -11.883 -6.543 2.406 1.00 88.12 91 LEU A O 1
ATOM 692 N N . ILE A 1 92 ? -12.310 -7.555 4.374 1.00 90.19 92 ILE A N 1
ATOM 693 C CA . ILE A 1 92 ? -10.904 -7.847 4.691 1.00 90.19 92 ILE A CA 1
ATOM 694 C C . ILE A 1 92 ? -10.304 -8.768 3.625 1.00 90.19 92 ILE A C 1
ATOM 696 O O . ILE A 1 92 ? -9.243 -8.465 3.078 1.00 90.19 92 ILE A O 1
ATOM 700 N N . LEU A 1 93 ? -10.984 -9.872 3.302 1.00 90.75 93 LEU A N 1
ATOM 701 C CA . LEU A 1 93 ? -10.513 -10.831 2.301 1.00 90.75 93 LEU A CA 1
ATOM 702 C C . LEU A 1 93 ? -10.401 -10.205 0.909 1.00 90.75 93 LEU A C 1
ATOM 704 O O . LEU A 1 93 ? -9.416 -10.445 0.216 1.00 90.75 93 LEU A O 1
ATOM 708 N N . ALA A 1 94 ? -11.365 -9.376 0.508 1.00 89.75 94 ALA A N 1
ATOM 709 C CA . ALA A 1 94 ? -11.340 -8.687 -0.776 1.00 89.75 94 ALA A CA 1
ATOM 710 C C . ALA A 1 94 ? -10.175 -7.695 -0.862 1.00 89.75 94 ALA A C 1
ATOM 712 O O . ALA A 1 94 ? -9.460 -7.668 -1.863 1.00 89.75 94 ALA A O 1
ATOM 713 N N . ALA A 1 95 ? -9.942 -6.913 0.192 1.00 89.69 95 ALA A N 1
ATOM 714 C CA . ALA A 1 95 ? -8.843 -5.960 0.216 1.00 89.69 95 ALA A CA 1
ATOM 715 C C . ALA A 1 95 ? -7.473 -6.650 0.230 1.00 89.69 95 ALA A C 1
ATOM 717 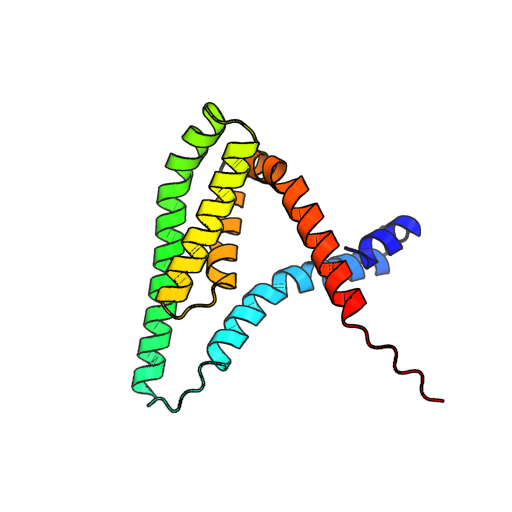O O . ALA A 1 95 ? -6.579 -6.256 -0.517 1.00 89.69 95 ALA A O 1
ATOM 718 N N . LEU A 1 96 ? -7.316 -7.719 1.016 1.00 92.50 96 LEU A N 1
ATOM 719 C CA . LEU A 1 96 ? -6.115 -8.552 0.975 1.00 92.50 96 LEU A CA 1
ATOM 720 C C . LEU A 1 96 ? -5.929 -9.199 -0.397 1.00 92.50 96 LEU A C 1
ATOM 722 O O . LEU A 1 96 ? -4.823 -9.182 -0.926 1.00 92.50 96 LEU A O 1
ATOM 726 N N . GLY A 1 97 ? -6.999 -9.722 -0.996 1.00 92.44 97 GLY A N 1
ATOM 727 C CA . GLY A 1 97 ? -6.978 -10.309 -2.332 1.00 92.44 97 GLY A CA 1
ATOM 728 C C . GLY A 1 97 ? -6.548 -9.307 -3.403 1.00 92.44 97 GLY A C 1
ATOM 729 O O . GLY A 1 97 ? -5.734 -9.642 -4.257 1.00 92.44 97 GLY A O 1
ATOM 730 N N . LEU A 1 98 ? -7.016 -8.060 -3.323 1.00 91.62 98 LEU A N 1
ATOM 731 C CA . LEU A 1 98 ? -6.579 -6.970 -4.198 1.00 91.62 98 LEU A CA 1
ATOM 732 C C . LEU A 1 98 ? -5.098 -6.629 -3.992 1.00 91.62 98 LEU A C 1
ATOM 734 O O . LEU A 1 98 ? -4.361 -6.507 -4.970 1.00 91.62 98 LEU A O 1
ATOM 738 N N . CYS A 1 99 ? -4.644 -6.519 -2.741 1.00 92.12 99 CYS A N 1
ATOM 739 C CA . CYS A 1 99 ? -3.240 -6.251 -2.427 1.00 92.12 99 CYS A CA 1
ATOM 740 C C . CYS A 1 99 ? -2.314 -7.379 -2.902 1.00 92.12 99 CYS A C 1
ATOM 742 O O . CYS A 1 99 ? -1.309 -7.107 -3.557 1.00 92.12 99 CYS A O 1
ATOM 744 N N . PHE A 1 100 ? -2.655 -8.639 -2.622 1.00 94.19 100 PHE A N 1
ATOM 745 C CA . PHE A 1 100 ? -1.883 -9.799 -3.069 1.00 94.19 100 PHE A CA 1
ATOM 746 C C . PHE A 1 100 ? -1.951 -9.991 -4.583 1.00 94.19 100 PHE A C 1
ATOM 748 O O . PHE A 1 100 ? -0.937 -10.311 -5.196 1.00 94.19 100 PHE A O 1
ATOM 755 N N . GLY A 1 101 ? -3.105 -9.743 -5.204 1.00 93.56 101 GLY A N 1
ATOM 756 C CA . GLY A 1 101 ? -3.262 -9.779 -6.655 1.00 93.56 101 GLY A CA 1
ATOM 757 C C . GLY A 1 101 ? -2.376 -8.744 -7.344 1.00 93.56 101 GLY A C 1
ATOM 758 O O . GLY A 1 101 ? -1.641 -9.081 -8.269 1.00 93.56 101 GLY A O 1
ATOM 759 N N . ALA A 1 102 ? -2.368 -7.503 -6.850 1.00 91.62 102 ALA A N 1
ATOM 760 C CA . ALA A 1 102 ? -1.488 -6.462 -7.368 1.00 91.62 102 ALA A CA 1
ATOM 761 C C . ALA A 1 102 ? -0.007 -6.790 -7.134 1.00 91.62 102 ALA A C 1
ATOM 763 O O . ALA A 1 102 ? 0.788 -6.666 -8.062 1.00 91.62 102 ALA A O 1
ATOM 764 N N . ALA A 1 103 ? 0.354 -7.269 -5.937 1.00 90.81 103 ALA A N 1
ATOM 765 C CA . ALA A 1 103 ? 1.712 -7.714 -5.625 1.00 90.81 103 ALA A CA 1
ATOM 766 C C . ALA A 1 103 ? 2.186 -8.823 -6.576 1.00 90.81 103 ALA A C 1
ATOM 768 O O . ALA A 1 103 ? 3.300 -8.760 -7.100 1.00 90.81 103 ALA A O 1
ATOM 769 N N . TRP A 1 104 ? 1.328 -9.808 -6.846 1.00 92.50 104 TRP A N 1
ATOM 770 C CA . TRP A 1 104 ? 1.626 -10.912 -7.750 1.00 92.50 104 TRP A CA 1
ATOM 771 C C . TRP A 1 104 ? 1.815 -10.434 -9.192 1.00 92.50 104 TRP A C 1
ATOM 773 O O . TRP A 1 104 ? 2.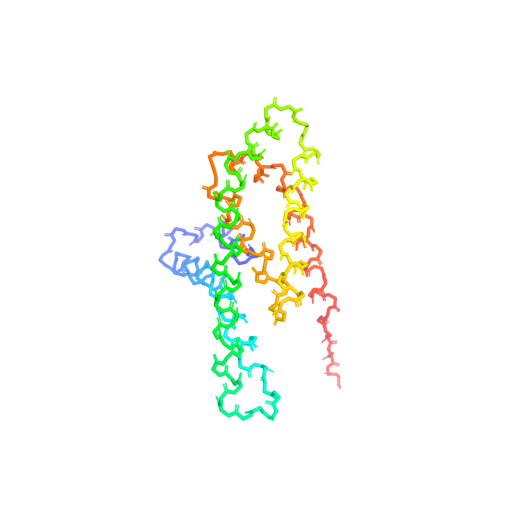833 -10.753 -9.803 1.00 92.50 104 TRP A O 1
ATOM 783 N N . VAL A 1 105 ? 0.910 -9.591 -9.705 1.00 89.06 105 VAL A N 1
ATOM 784 C CA . VAL A 1 105 ? 1.038 -8.989 -11.044 1.00 89.06 105 VAL A CA 1
ATOM 785 C C . VAL A 1 105 ? 2.348 -8.207 -11.169 1.00 89.06 105 VAL A C 1
ATOM 787 O O . VAL A 1 105 ? 3.074 -8.379 -12.148 1.00 89.06 105 VAL A O 1
ATOM 790 N N . THR A 1 106 ? 2.699 -7.399 -10.163 1.00 85.56 106 THR A N 1
ATOM 791 C CA . THR A 1 106 ? 3.975 -6.668 -10.160 1.00 85.56 106 THR A CA 1
ATOM 792 C C . THR A 1 106 ? 5.185 -7.592 -10.094 1.00 85.56 106 THR A C 1
ATOM 794 O O . THR A 1 106 ? 6.158 -7.348 -10.801 1.00 85.56 106 THR A O 1
ATOM 797 N N . SER A 1 107 ? 5.110 -8.685 -9.329 1.00 86.00 107 SER A N 1
ATOM 798 C CA . SER A 1 107 ? 6.193 -9.665 -9.222 1.00 86.00 107 SER A CA 1
ATOM 799 C C . SER A 1 107 ? 6.499 -10.329 -10.559 1.00 86.00 107 SER A C 1
ATOM 801 O O . SER A 1 107 ? 7.664 -10.497 -10.906 1.00 86.00 107 SER A O 1
ATOM 803 N N . VAL A 1 108 ? 5.463 -10.708 -11.314 1.00 84.25 108 VAL A N 1
ATOM 804 C CA . VAL A 1 108 ? 5.625 -11.338 -12.635 1.00 84.25 108 VAL A CA 1
ATOM 805 C C . VAL A 1 108 ? 6.226 -10.353 -13.641 1.00 84.25 108 VAL A C 1
ATOM 807 O O . VAL A 1 108 ? 6.987 -10.749 -14.518 1.00 84.2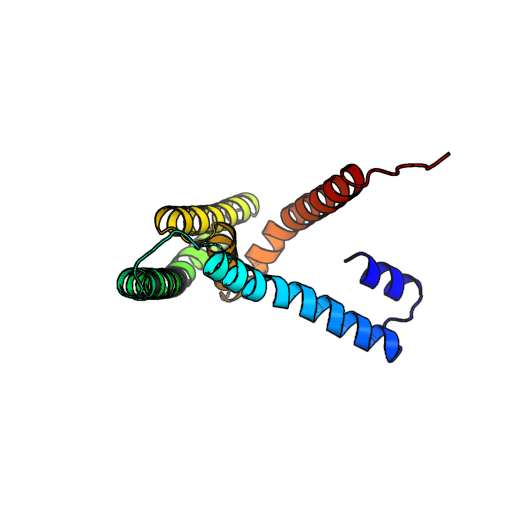5 108 VAL A O 1
ATOM 810 N N . ALA A 1 109 ? 5.943 -9.060 -13.484 1.00 78.94 109 ALA A N 1
ATOM 811 C CA . ALA A 1 109 ? 6.513 -7.999 -14.305 1.00 78.94 109 ALA A CA 1
ATOM 812 C C . ALA A 1 109 ? 7.936 -7.563 -13.893 1.00 78.94 109 ALA A C 1
ATOM 814 O O . ALA A 1 109 ? 8.470 -6.621 -14.477 1.00 78.94 109 ALA A O 1
ATOM 815 N N . GLY A 1 110 ? 8.552 -8.206 -12.893 1.00 75.69 110 GLY A N 1
ATOM 816 C CA . GLY A 1 110 ? 9.887 -7.844 -12.399 1.00 75.69 110 GLY A CA 1
ATOM 817 C C . GLY A 1 110 ? 9.915 -6.584 -11.523 1.00 75.69 110 GLY A C 1
ATOM 818 O O . GLY A 1 110 ? 10.974 -5.999 -11.312 1.00 75.69 110 GLY A O 1
ATOM 819 N N . ILE A 1 111 ? 8.759 -6.160 -11.013 1.00 77.69 111 ILE A N 1
ATOM 820 C CA . ILE A 1 111 ? 8.599 -5.038 -10.084 1.00 77.69 111 ILE A CA 1
ATOM 821 C C . ILE A 1 111 ? 8.523 -5.588 -8.653 1.00 77.69 111 ILE A C 1
ATOM 823 O O . ILE A 1 111 ? 8.059 -6.705 -8.420 1.00 77.69 111 ILE A O 1
ATOM 827 N N . SER A 1 112 ? 8.952 -4.800 -7.664 1.00 81.62 112 SER A N 1
ATOM 828 C CA . SER A 1 112 ? 8.830 -5.180 -6.253 1.00 81.62 112 SER A CA 1
ATOM 829 C C . SER A 1 112 ? 7.377 -5.459 -5.857 1.00 81.62 112 SER A C 1
ATOM 831 O O . SER A 1 112 ? 6.500 -4.609 -6.027 1.00 81.62 112 SER A O 1
ATOM 833 N N . MET A 1 113 ? 7.142 -6.623 -5.243 1.00 86.06 113 MET A N 1
ATOM 834 C CA . MET A 1 113 ? 5.842 -7.014 -4.681 1.00 86.06 113 MET A CA 1
ATOM 835 C C . MET A 1 113 ? 5.273 -5.961 -3.722 1.00 86.06 113 MET A C 1
ATOM 837 O O . MET A 1 113 ? 4.067 -5.711 -3.713 1.00 86.06 113 MET A O 1
ATOM 841 N N . ALA A 1 114 ? 6.143 -5.318 -2.935 1.00 83.19 114 ALA A N 1
ATOM 842 C CA . ALA A 1 114 ? 5.744 -4.284 -1.984 1.00 83.19 114 ALA A CA 1
ATOM 843 C C . ALA A 1 114 ? 5.139 -3.060 -2.690 1.00 83.19 114 ALA A C 1
ATOM 845 O O . ALA A 1 114 ? 4.174 -2.477 -2.200 1.00 83.19 114 ALA A O 1
ATOM 846 N N . LEU A 1 115 ? 5.666 -2.703 -3.865 1.00 82.44 115 LEU A N 1
ATOM 847 C CA . LEU A 1 115 ? 5.189 -1.572 -4.656 1.00 82.44 115 LEU A CA 1
ATOM 848 C C . LEU A 1 115 ? 3.786 -1.848 -5.213 1.00 82.44 115 LEU A C 1
ATOM 850 O O . LEU A 1 115 ? 2.908 -0.995 -5.093 1.00 82.44 115 LEU A O 1
ATOM 854 N N . GLY A 1 116 ? 3.537 -3.048 -5.746 1.00 87.00 116 GLY A N 1
ATOM 855 C CA . GLY A 1 116 ? 2.206 -3.443 -6.222 1.00 87.00 116 GLY A CA 1
ATOM 856 C C . GLY A 1 116 ? 1.152 -3.445 -5.117 1.00 87.00 116 GLY A C 1
ATOM 857 O O . GLY A 1 116 ? 0.082 -2.856 -5.284 1.00 87.00 116 GLY A O 1
ATOM 858 N N . ALA A 1 117 ? 1.477 -4.031 -3.960 1.00 89.44 117 ALA A N 1
ATOM 859 C CA . ALA A 1 117 ? 0.598 -4.012 -2.790 1.00 89.44 117 ALA A CA 1
ATOM 860 C C . ALA A 1 117 ? 0.312 -2.580 -2.304 1.00 89.44 117 ALA A C 1
ATOM 862 O O . ALA A 1 117 ? -0.826 -2.253 -1.970 1.00 89.44 117 ALA A O 1
ATOM 863 N N . PHE A 1 118 ? 1.325 -1.709 -2.298 1.00 86.56 118 PHE A N 1
ATOM 864 C CA . PHE A 1 118 ? 1.168 -0.316 -1.888 1.00 86.56 118 PHE A CA 1
ATOM 865 C C . PHE A 1 118 ? 0.256 0.472 -2.836 1.00 86.56 118 PHE A C 1
ATOM 867 O O . PHE A 1 118 ? -0.633 1.190 -2.379 1.00 86.56 118 PHE A O 1
ATOM 874 N N . ILE A 1 119 ? 0.420 0.302 -4.153 1.00 87.06 119 ILE A N 1
ATOM 875 C CA . ILE A 1 119 ? -0.455 0.935 -5.149 1.00 87.06 119 ILE A CA 1
ATOM 876 C C . ILE A 1 119 ? -1.904 0.474 -4.972 1.00 87.06 119 ILE A C 1
ATOM 878 O O . ILE A 1 119 ? -2.807 1.311 -4.987 1.00 87.06 119 ILE A O 1
ATOM 882 N N . ALA A 1 120 ? -2.136 -0.824 -4.761 1.00 90.25 120 ALA A N 1
ATOM 883 C CA . ALA A 1 120 ? -3.473 -1.339 -4.476 1.00 90.25 120 ALA A CA 1
ATOM 884 C C . ALA A 1 120 ? -4.071 -0.711 -3.211 1.00 90.25 120 ALA A C 1
ATOM 886 O O . ALA A 1 120 ? -5.203 -0.232 -3.248 1.00 90.25 120 ALA A O 1
ATOM 887 N N . GLY A 1 121 ? -3.296 -0.633 -2.126 1.00 89.06 121 GLY A N 1
ATOM 888 C CA . GLY A 1 121 ? -3.721 0.011 -0.883 1.00 89.06 121 GLY A CA 1
ATOM 889 C C . GLY A 1 121 ? -4.091 1.486 -1.066 1.00 89.06 121 GLY A C 1
ATOM 890 O O . GLY A 1 121 ? -5.154 1.909 -0.613 1.00 89.06 121 GLY A O 1
ATOM 891 N N . MET A 1 122 ? -3.269 2.261 -1.784 1.00 87.19 122 MET A N 1
ATOM 892 C CA . MET A 1 122 ? -3.577 3.662 -2.108 1.00 87.19 122 MET A CA 1
ATOM 893 C C . MET A 1 122 ? -4.842 3.794 -2.959 1.00 87.19 122 MET A C 1
ATOM 895 O O . MET A 1 122 ? -5.658 4.681 -2.719 1.00 87.19 122 MET A O 1
ATOM 899 N N . ALA A 1 123 ? -5.014 2.917 -3.947 1.00 88.31 123 ALA A N 1
ATOM 900 C CA . ALA A 1 123 ? -6.169 2.952 -4.830 1.00 88.31 123 ALA A CA 1
ATOM 901 C C . ALA A 1 123 ? -7.471 2.613 -4.081 1.00 88.31 123 ALA A C 1
ATOM 903 O O . ALA A 1 123 ? -8.497 3.243 -4.328 1.00 88.31 123 ALA A O 1
ATOM 904 N N . ILE A 1 124 ? -7.423 1.676 -3.126 1.00 88.50 124 ILE A N 1
ATOM 905 C CA . ILE A 1 124 ? -8.541 1.373 -2.219 1.00 88.50 124 ILE A CA 1
ATOM 906 C C . ILE A 1 124 ? -8.840 2.578 -1.319 1.00 88.50 124 ILE A C 1
ATOM 908 O O . ILE A 1 124 ? -9.991 2.999 -1.218 1.00 88.50 124 ILE A O 1
ATOM 912 N N . ALA A 1 125 ? -7.813 3.162 -0.696 1.00 85.75 125 ALA A N 1
ATOM 913 C CA . ALA A 1 125 ? -7.965 4.298 0.212 1.00 85.75 125 ALA A CA 1
ATOM 914 C C . ALA A 1 125 ? -8.528 5.556 -0.474 1.00 85.75 125 ALA A C 1
ATOM 916 O O . ALA A 1 125 ? -9.195 6.353 0.178 1.00 85.75 125 ALA A O 1
ATOM 917 N N . GLY A 1 126 ? -8.274 5.730 -1.774 1.00 83.00 126 GLY A N 1
ATOM 918 C CA . GLY A 1 126 ? -8.806 6.835 -2.576 1.00 83.00 126 GLY A CA 1
ATOM 919 C C . GLY A 1 126 ? -10.204 6.609 -3.166 1.00 83.00 126 GLY A C 1
ATOM 920 O O . GLY A 1 126 ? -10.670 7.470 -3.909 1.00 83.00 126 GLY A O 1
ATOM 921 N N . SER A 1 127 ? -10.851 5.469 -2.901 1.00 85.75 127 SER A N 1
ATOM 922 C CA . SER A 1 127 ? -12.220 5.182 -3.362 1.00 85.75 127 SER A CA 1
ATOM 923 C C . SER A 1 127 ? -13.285 5.729 -2.401 1.00 85.75 127 SER A C 1
ATOM 925 O O . SER A 1 127 ? -13.001 5.925 -1.220 1.00 85.75 127 SER A O 1
ATOM 927 N N . ASP A 1 128 ? -14.512 5.938 -2.892 1.00 81.94 128 ASP A N 1
ATOM 928 C CA . ASP A 1 128 ? -15.618 6.526 -2.113 1.00 81.94 128 ASP A CA 1
ATOM 929 C C . ASP A 1 128 ? -15.924 5.739 -0.822 1.00 81.94 128 ASP A C 1
ATOM 931 O O . ASP A 1 128 ? -16.122 6.337 0.235 1.00 81.94 128 ASP A O 1
ATOM 935 N N . ASP A 1 129 ? -15.860 4.403 -0.875 1.00 83.75 129 ASP A N 1
ATOM 936 C CA . ASP A 1 129 ? -16.066 3.528 0.290 1.00 83.75 129 ASP A CA 1
ATOM 937 C C . ASP A 1 129 ? -14.747 3.088 0.967 1.00 83.75 129 ASP A C 1
ATOM 939 O O . ASP A 1 129 ? -14.716 2.168 1.794 1.00 83.75 129 ASP A O 1
ATOM 943 N N . GLY A 1 130 ? -13.624 3.739 0.640 1.00 82.88 130 GLY A N 1
ATOM 944 C CA . GLY A 1 130 ? -12.301 3.403 1.175 1.00 82.88 130 GLY A CA 1
ATOM 945 C C . GLY A 1 130 ? -12.225 3.482 2.704 1.00 82.88 130 GLY A C 1
ATOM 946 O O . GLY A 1 130 ? -11.468 2.740 3.331 1.00 82.88 130 GLY A O 1
ATOM 947 N N . HIS A 1 131 ? -13.056 4.327 3.323 1.00 84.50 131 HIS A N 1
ATOM 948 C CA . HIS A 1 131 ? -13.149 4.457 4.780 1.00 84.50 131 HIS A CA 1
ATOM 949 C C . HIS A 1 131 ? -13.671 3.187 5.458 1.00 84.50 131 HIS A C 1
ATOM 951 O O . HIS A 1 131 ? -13.139 2.775 6.489 1.00 84.50 131 HIS A O 1
ATOM 957 N N . ASP A 1 132 ? -14.683 2.538 4.885 1.00 85.75 132 ASP A N 1
ATOM 958 C CA . ASP A 1 132 ? -15.288 1.351 5.490 1.00 85.75 132 ASP A CA 1
ATOM 959 C C . ASP A 1 132 ? -14.407 0.115 5.306 1.00 85.75 132 ASP A C 1
ATOM 961 O O . ASP A 1 132 ? -14.231 -0.665 6.246 1.00 85.75 132 ASP A O 1
ATOM 965 N N . ILE A 1 133 ? -13.730 0.004 4.159 1.00 87.38 133 ILE A N 1
ATOM 966 C CA . ILE A 1 133 ? -12.669 -0.992 3.963 1.00 87.38 133 ILE A CA 1
ATOM 967 C C . ILE A 1 133 ? -11.514 -0.748 4.946 1.00 87.38 133 ILE A C 1
ATOM 969 O O . ILE A 1 133 ? -11.021 -1.682 5.582 1.00 87.38 133 ILE A O 1
ATOM 973 N N . GLY A 1 134 ? -11.110 0.512 5.132 1.00 86.50 134 GLY A N 1
ATOM 974 C CA . GLY A 1 134 ? -10.063 0.892 6.080 1.00 86.50 134 GLY A CA 1
ATOM 975 C C . GLY A 1 134 ? -10.392 0.501 7.523 1.00 86.50 134 GLY A C 1
ATOM 976 O O . GLY A 1 134 ? -9.526 -0.018 8.231 1.00 86.50 134 GLY A O 1
ATOM 977 N N . LYS A 1 135 ? -11.648 0.680 7.954 1.00 88.44 135 LYS A N 1
ATOM 978 C CA . LYS A 1 135 ? -12.122 0.206 9.265 1.00 88.44 135 LYS A CA 1
ATOM 979 C C . LYS A 1 135 ? -12.085 -1.313 9.374 1.00 88.44 135 LYS A C 1
ATOM 981 O O . LYS A 1 135 ? -11.652 -1.821 10.403 1.00 88.44 135 LYS A O 1
ATOM 986 N N . ALA A 1 136 ? -12.515 -2.027 8.334 1.00 89.38 136 ALA A N 1
ATOM 987 C CA . ALA A 1 136 ? -12.523 -3.486 8.336 1.00 89.38 136 ALA A CA 1
ATOM 988 C C . ALA A 1 136 ? -11.101 -4.062 8.490 1.00 89.38 136 ALA A C 1
ATOM 990 O O . ALA A 1 136 ? -10.894 -5.009 9.242 1.00 89.38 136 ALA A O 1
ATOM 991 N N . ILE A 1 137 ? -10.096 -3.452 7.849 1.00 90.69 137 ILE A N 1
ATOM 992 C CA . ILE A 1 137 ? -8.693 -3.914 7.887 1.00 90.69 137 ILE A CA 1
ATOM 993 C C . ILE A 1 137 ? -7.933 -3.424 9.130 1.00 90.69 137 ILE A C 1
ATOM 995 O O . ILE A 1 137 ? -6.901 -4.000 9.479 1.00 90.69 137 ILE A O 1
ATOM 999 N N . ALA A 1 138 ? -8.416 -2.391 9.827 1.00 88.44 138 ALA A N 1
ATOM 1000 C CA . ALA A 1 138 ? -7.770 -1.834 11.020 1.00 88.44 138 ALA A CA 1
ATOM 1001 C C . ALA A 1 138 ? -7.267 -2.887 12.039 1.00 88.44 138 ALA A C 1
ATOM 1003 O O . ALA A 1 138 ? -6.081 -2.830 12.373 1.00 88.44 138 ALA A O 1
ATOM 1004 N N . PRO A 1 139 ? -8.065 -3.883 12.482 1.00 88.75 139 PRO A N 1
ATOM 1005 C CA . PRO A 1 139 ? -7.587 -4.908 13.417 1.00 88.75 139 PRO A CA 1
ATOM 1006 C C . PRO A 1 139 ? -6.417 -5.731 12.864 1.00 88.75 139 PRO A C 1
ATOM 1008 O O . PRO A 1 139 ? -5.487 -6.066 13.595 1.00 88.75 139 PRO A O 1
ATOM 1011 N N . LEU A 1 140 ? -6.425 -6.022 11.562 1.00 89.56 140 LEU A N 1
ATOM 1012 C CA . LEU A 1 140 ? -5.359 -6.771 10.909 1.00 89.56 140 LEU A CA 1
ATOM 1013 C C . LEU A 1 140 ? -4.068 -5.947 10.830 1.00 89.56 140 LEU A C 1
ATOM 1015 O O . LEU A 1 140 ? -2.991 -6.444 11.158 1.00 89.56 140 LEU A O 1
ATOM 1019 N N . ARG A 1 141 ? -4.175 -4.670 10.446 1.00 86.75 141 ARG A N 1
ATOM 1020 C CA . ARG A 1 141 ? -3.046 -3.729 10.452 1.00 86.75 141 ARG A CA 1
ATOM 1021 C C . ARG A 1 141 ? -2.425 -3.637 11.843 1.00 86.75 141 ARG A C 1
ATOM 1023 O O . ARG A 1 141 ? -1.202 -3.673 11.966 1.00 86.75 141 ARG A O 1
ATOM 1030 N N . ASP A 1 142 ? -3.248 -3.527 12.880 1.00 85.25 142 ASP A N 1
ATOM 1031 C CA . ASP A 1 142 ? -2.781 -3.375 14.256 1.00 85.25 142 ASP A CA 1
ATOM 1032 C C . ASP A 1 142 ? -2.080 -4.659 14.754 1.00 85.25 142 ASP A C 1
ATOM 1034 O O . ASP A 1 142 ? -1.031 -4.587 15.408 1.00 85.25 142 ASP A O 1
ATOM 1038 N N . ALA A 1 143 ? -2.577 -5.837 14.358 1.00 89.81 143 ALA A N 1
ATOM 1039 C CA . ALA A 1 143 ? -1.931 -7.126 14.613 1.00 89.81 143 ALA A CA 1
ATOM 1040 C C . ALA A 1 143 ? -0.570 -7.256 13.901 1.00 89.81 143 ALA A C 1
ATOM 1042 O O . ALA A 1 143 ? 0.436 -7.548 14.551 1.00 89.81 143 ALA A O 1
ATOM 1043 N N . PHE A 1 144 ? -0.501 -6.973 12.594 1.00 85.50 144 PHE A N 1
ATOM 1044 C CA . PHE A 1 144 ? 0.760 -7.004 11.837 1.00 85.50 144 PHE A CA 1
ATOM 1045 C C . PHE A 1 144 ? 1.773 -5.985 12.354 1.00 85.50 144 PHE A C 1
ATOM 1047 O O . PHE A 1 144 ? 2.957 -6.293 12.450 1.00 85.50 144 PHE A O 1
ATOM 1054 N N . THR A 1 145 ? 1.316 -4.794 12.740 1.00 77.56 145 THR A N 1
ATOM 1055 C CA . THR A 1 145 ? 2.174 -3.761 13.336 1.00 77.56 145 THR A CA 1
ATOM 1056 C C . THR A 1 145 ? 2.791 -4.261 14.640 1.00 77.56 145 THR A C 1
ATOM 1058 O O . THR A 1 145 ? 3.990 -4.100 14.867 1.00 77.56 145 THR A O 1
ATOM 1061 N N . SER A 1 146 ? 1.993 -4.917 15.484 1.00 81.12 146 SER A N 1
ATOM 1062 C CA . SER A 1 146 ? 2.475 -5.516 16.733 1.00 81.12 146 SER A CA 1
ATOM 1063 C C . SER A 1 146 ? 3.498 -6.626 16.466 1.00 81.12 146 SER A C 1
ATOM 1065 O O . SER A 1 146 ? 4.552 -6.659 17.099 1.00 81.12 146 SER A O 1
ATOM 1067 N N . MET A 1 147 ? 3.233 -7.489 15.480 1.00 82.81 147 MET A N 1
ATOM 1068 C CA . MET A 1 147 ? 4.144 -8.561 15.069 1.00 82.81 147 MET A CA 1
ATOM 1069 C C . MET A 1 147 ? 5.456 -8.025 14.479 1.00 82.81 147 MET A C 1
ATOM 1071 O O . MET A 1 147 ? 6.525 -8.553 14.774 1.00 82.81 147 MET A O 1
ATOM 1075 N N . PHE A 1 148 ? 5.398 -6.951 13.691 1.00 74.75 148 PHE A N 1
ATOM 1076 C CA . PHE A 1 148 ? 6.572 -6.281 13.136 1.00 74.75 148 PHE A CA 1
ATOM 1077 C C . PHE A 1 148 ? 7.481 -5.731 14.240 1.00 74.75 148 PHE A C 1
ATOM 1079 O O . PHE A 1 148 ? 8.683 -5.997 14.241 1.00 74.75 148 PHE A O 1
ATOM 1086 N N . PHE A 1 149 ? 6.914 -5.028 15.227 1.00 75.31 149 PHE A N 1
ATOM 1087 C CA . PHE A 1 149 ? 7.691 -4.529 16.364 1.00 75.31 149 PHE A CA 1
ATOM 1088 C C . PHE A 1 149 ? 8.261 -5.656 17.226 1.00 75.31 149 PHE A C 1
ATOM 1090 O O . PHE A 1 149 ? 9.409 -5.560 17.657 1.00 75.31 149 PHE A O 1
ATOM 1097 N N . LEU A 1 150 ? 7.500 -6.734 17.434 1.00 80.62 150 LEU A N 1
ATOM 1098 C CA . LEU A 1 150 ? 7.996 -7.928 18.114 1.00 80.62 150 LEU A CA 1
ATOM 1099 C C . LEU A 1 150 ? 9.192 -8.534 17.365 1.00 80.62 150 LEU A C 1
ATOM 1101 O O . LEU A 1 150 ? 10.217 -8.813 17.980 1.00 80.62 150 LEU A O 1
ATOM 1105 N N . SER A 1 151 ? 9.093 -8.685 16.042 1.00 72.56 151 SER A N 1
ATOM 1106 C CA . SER A 1 151 ? 10.172 -9.227 15.211 1.00 72.56 151 SER A CA 1
ATOM 1107 C C . SER A 1 151 ? 11.434 -8.367 15.261 1.00 72.56 151 SER A C 1
ATOM 1109 O O . SER A 1 151 ? 12.526 -8.915 15.375 1.00 72.56 151 SER A O 1
ATOM 1111 N N . ILE A 1 152 ? 11.307 -7.036 15.199 1.00 70.69 152 ILE A N 1
ATOM 1112 C CA . ILE A 1 152 ? 12.456 -6.130 15.354 1.00 70.69 152 ILE A CA 1
ATOM 1113 C C . ILE A 1 152 ? 13.074 -6.301 16.739 1.00 70.69 152 ILE A C 1
ATOM 1115 O O . ILE A 1 152 ? 14.288 -6.422 16.837 1.00 70.69 152 ILE A O 1
ATOM 1119 N N . GLY A 1 153 ? 12.256 -6.358 17.794 1.00 71.62 153 GLY A N 1
ATOM 1120 C CA . GLY A 1 153 ? 12.735 -6.578 19.158 1.00 71.62 153 GLY A CA 1
ATOM 1121 C C . GLY A 1 153 ? 13.521 -7.882 19.312 1.00 71.62 153 GLY A C 1
ATOM 1122 O O . GLY A 1 153 ? 14.558 -7.889 19.965 1.00 71.62 153 GLY A O 1
ATOM 1123 N N . LEU A 1 154 ? 13.075 -8.960 18.660 1.00 86.00 154 LEU A N 1
ATOM 1124 C CA . LEU A 1 154 ? 13.770 -10.253 18.655 1.00 86.00 154 LEU A CA 1
ATOM 1125 C C . LEU A 1 154 ? 15.092 -10.233 17.870 1.00 86.00 154 LEU A C 1
ATOM 1127 O O . LEU A 1 154 ? 16.001 -10.990 18.195 1.00 86.00 154 LEU A O 1
ATOM 1131 N N . LEU A 1 155 ? 15.214 -9.375 16.853 1.00 72.38 155 LEU A N 1
ATOM 1132 C CA . LEU A 1 155 ? 16.442 -9.197 16.068 1.00 72.38 155 LEU A CA 1
ATOM 1133 C C . LEU A 1 155 ? 17.510 -8.368 16.800 1.00 72.38 155 LEU A C 1
ATOM 1135 O O . LEU A 1 155 ? 18.670 -8.367 16.386 1.00 72.38 155 LEU A O 1
ATOM 1139 N N . VAL A 1 156 ? 17.149 -7.658 17.876 1.00 75.62 156 VAL A N 1
ATOM 1140 C CA . VAL A 1 156 ? 18.106 -6.887 18.677 1.00 75.62 156 VAL A CA 1
ATOM 1141 C C . VAL A 1 156 ? 18.960 -7.846 19.505 1.00 75.62 156 VAL A C 1
ATOM 1143 O O . VAL A 1 156 ? 18.587 -8.286 20.591 1.00 75.62 156 VAL A O 1
ATOM 1146 N N . HIS A 1 157 ? 20.148 -8.149 18.991 1.00 67.12 157 HIS A N 1
ATOM 1147 C CA . HIS A 1 157 ? 21.158 -8.910 19.713 1.00 67.12 157 HIS A CA 1
ATOM 1148 C C . HIS A 1 157 ? 21.870 -7.991 20.717 1.00 67.12 157 HIS A C 1
ATOM 1150 O O . HIS A 1 157 ? 22.696 -7.158 20.341 1.00 67.12 157 HIS A O 1
ATOM 1156 N N . ILE A 1 158 ? 21.543 -8.117 22.005 1.00 68.25 158 ILE A N 1
ATOM 1157 C CA . ILE A 1 158 ? 22.262 -7.416 23.077 1.00 68.25 158 ILE A CA 1
ATOM 1158 C C . ILE A 1 158 ? 23.557 -8.183 23.328 1.00 68.25 158 ILE A C 1
ATOM 1160 O O . ILE A 1 158 ? 23.628 -9.091 24.154 1.00 68.25 158 ILE A O 1
ATOM 1164 N N . THR A 1 159 ? 24.592 -7.836 22.570 1.00 65.81 159 THR A N 1
ATOM 1165 C CA . THR A 1 159 ? 25.947 -8.307 22.837 1.00 65.81 159 THR A CA 1
ATOM 1166 C C . THR A 1 159 ? 26.467 -7.531 24.044 1.00 65.81 159 THR A C 1
ATOM 1168 O O . THR A 1 159 ? 27.025 -6.445 23.903 1.00 65.81 159 THR A O 1
ATOM 1171 N N . TRP A 1 160 ? 26.228 -8.053 25.249 1.00 61.12 160 TRP A N 1
ATOM 1172 C CA . TRP A 1 160 ? 26.927 -7.585 26.443 1.00 61.12 160 TRP A CA 1
ATOM 1173 C C . TRP A 1 160 ? 28.415 -7.885 26.253 1.00 61.12 160 TRP A C 1
ATOM 1175 O O . TRP A 1 160 ? 28.828 -9.039 26.339 1.00 61.12 160 TRP A O 1
ATOM 1185 N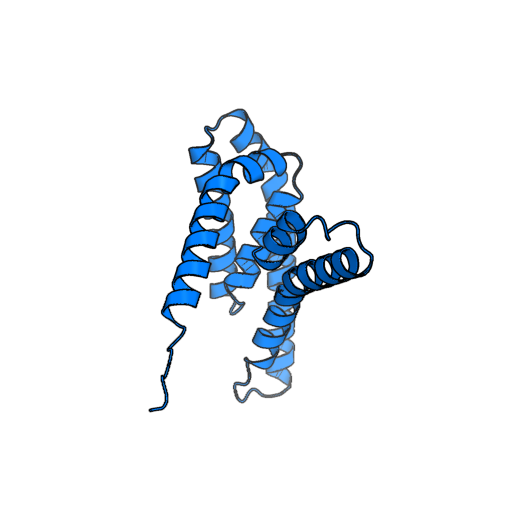 N . SER A 1 161 ? 29.215 -6.860 25.946 1.00 54.84 161 SER A N 1
ATOM 1186 C CA . SER A 1 161 ? 30.667 -6.968 26.049 1.00 54.84 161 SER A CA 1
ATOM 1187 C C . SER A 1 161 ? 31.030 -6.959 27.534 1.00 54.84 161 SER A C 1
ATOM 1189 O O . SER A 1 161 ? 31.086 -5.899 28.160 1.00 54.84 161 SER A O 1
ATOM 1191 N N . THR A 1 162 ? 31.192 -8.144 28.111 1.00 55.81 162 THR A N 1
ATOM 1192 C CA . THR A 1 162 ? 32.099 -8.344 29.250 1.00 55.81 162 THR A CA 1
ATOM 1193 C C . THR A 1 162 ? 33.535 -8.336 28.767 1.00 55.81 162 THR A C 1
ATOM 1195 O O . THR A 1 162 ? 33.772 -8.956 27.704 1.00 55.81 162 THR A O 1
#

Secondary structure (DSSP, 8-state):
-HHHHHHHHTTGGGSHHHHHHHHHHHHHHHHHHHHHHHHHHHH--S---HHHHHHHHHHHHHHHHHHHHHHHHHHHHHHHHHHHH--HHHHHHHHHHHHHHHHHHHHHTTS-HHHHHHHHHHHHHTSTTHHHHHHHHHHHHHHHHHHHHHHHHHH-------

pLDDT: mean 77.85, std 10.54, range [53.59, 94.19]

Radius of gyration: 19.82 Å; chains: 1; bounding box: 56×35×54 Å

Foldseek 3Di:
DVVLVVCVVVVVCPPPVNVVVVVVVVCVVVVVLVVVQVVLLVVPPDPDDPVVNVVLVVLLVVLLVVLLVCLLVVCQVPVVVCVVPHDLVSLQVVLVCQLQVQLVSCVVSSHHSVNRSVSSLVSLCPYPCSVVSCVSCVVVVVVVVVVVVVVVVVVDDPPPDD